Protein AF-A0A388TH47-F1 (afdb_monomer_lite)

Sequence (139 aa):
MSASLTEIQITWYNAVRKCIEQTHAASDVPTDVKSDMTANGYTASATEANCIAYQDTYAPGKRMVYRLLTEAEWIECYKTGKLNSHPQFEWVGDAYDFSRRVLRIYDNPTNRSNDSPGDDYFNYYSIYNSYGFRLARIV

Secondary structure (DSSP, 8-state):
---B----S--HHHHHHHHHHHHHH-TTS-HHHHHHHHHTT-STT--HHHHHHHHHHHTTS--S-EEEPPHHHHHHHHHTT---S--SEEEEEEEEETTEEEEEETTEEEEEEEE-TT-----TT-TT--EEEBEEE--

Structure (mmCIF, N/CA/C/O backbone):
data_AF-A0A388TH47-F1
#
_entry.id   AF-A0A388TH47-F1
#
loop_
_atom_site.group_PDB
_atom_site.id
_atom_site.type_symbol
_atom_site.label_atom_id
_atom_site.label_alt_id
_atom_site.label_comp_id
_atom_site.label_asym_id
_atom_site.label_entity_id
_atom_site.label_seq_id
_atom_site.pdbx_PDB_ins_code
_atom_site.Cartn_x
_atom_site.Cartn_y
_atom_site.Cartn_z
_atom_site.occupancy
_atom_site.B_iso_or_equiv
_atom_site.auth_seq_id
_atom_site.auth_comp_id
_atom_site.auth_asym_id
_atom_site.auth_atom_id
_atom_site.pdbx_PDB_model_num
ATOM 1 N N . MET A 1 1 ? -14.328 -8.161 -3.007 1.00 34.16 1 MET A N 1
ATOM 2 C CA . MET A 1 1 ? -14.056 -7.679 -4.379 1.00 34.16 1 MET A CA 1
ATOM 3 C C . MET A 1 1 ? -12.918 -6.673 -4.274 1.00 34.16 1 MET A C 1
ATOM 5 O O . MET A 1 1 ? -13.025 -5.785 -3.441 1.00 34.16 1 MET A O 1
ATOM 9 N N . SER A 1 2 ? -11.806 -6.863 -4.992 1.00 44.78 2 SER A N 1
ATOM 10 C CA . SER A 1 2 ? -10.685 -5.905 -4.990 1.00 44.78 2 SER A CA 1
ATOM 11 C C . SER A 1 2 ? -11.127 -4.655 -5.750 1.00 44.78 2 SER A C 1
ATOM 13 O O . SER A 1 2 ? -11.573 -4.770 -6.891 1.00 44.78 2 SER A O 1
ATOM 15 N N . ALA A 1 3 ? -11.070 -3.491 -5.101 1.00 45.78 3 ALA A N 1
ATOM 16 C CA . ALA A 1 3 ? -11.303 -2.219 -5.769 1.00 45.78 3 ALA A CA 1
ATOM 17 C C . ALA A 1 3 ? -10.201 -2.027 -6.822 1.00 45.78 3 ALA A C 1
ATOM 19 O O . ALA A 1 3 ? -9.034 -1.845 -6.479 1.00 45.78 3 ALA A O 1
ATOM 20 N N . SER A 1 4 ? -10.573 -2.125 -8.099 1.00 46.62 4 SER A N 1
ATOM 21 C CA . SER A 1 4 ? -9.745 -1.638 -9.199 1.00 46.62 4 SER A CA 1
ATOM 22 C C . SER A 1 4 ? -9.753 -0.118 -9.097 1.00 46.62 4 SER A C 1
ATOM 24 O O . SER A 1 4 ? -10.788 0.512 -9.312 1.00 46.62 4 SER A O 1
ATOM 26 N N . LEU A 1 5 ? -8.634 0.469 -8.674 1.00 52.00 5 LEU A N 1
ATOM 27 C CA . LEU A 1 5 ? -8.455 1.907 -8.803 1.00 52.00 5 LEU A CA 1
ATOM 28 C C . LEU A 1 5 ? -8.050 2.202 -10.245 1.00 52.00 5 LEU A C 1
ATOM 30 O O . LEU A 1 5 ? -7.110 1.620 -10.777 1.00 52.00 5 LEU A O 1
ATOM 34 N N . THR A 1 6 ? -8.807 3.099 -10.869 1.00 50.69 6 THR A N 1
ATOM 35 C CA . THR A 1 6 ? -8.647 3.574 -12.249 1.00 50.69 6 THR A CA 1
ATOM 36 C C . THR A 1 6 ? -7.531 4.612 -12.406 1.00 50.69 6 THR A C 1
ATOM 38 O O . THR A 1 6 ? -7.357 5.149 -13.497 1.00 50.69 6 THR A O 1
ATOM 41 N N . GLU A 1 7 ? -6.795 4.936 -11.335 1.00 57.12 7 GLU A N 1
ATOM 42 C CA . GLU A 1 7 ? -5.638 5.836 -11.393 1.00 57.12 7 GLU A CA 1
ATOM 43 C C . GLU A 1 7 ? -4.447 5.091 -12.008 1.00 57.12 7 GLU A C 1
ATOM 45 O O . GLU A 1 7 ? -3.708 4.364 -11.345 1.00 57.12 7 GLU A O 1
ATOM 50 N N . ILE A 1 8 ? -4.321 5.257 -13.321 1.00 59.06 8 ILE A N 1
ATOM 51 C CA . ILE A 1 8 ? -3.114 4.974 -14.089 1.00 59.06 8 ILE A CA 1
ATOM 52 C C . ILE A 1 8 ? -2.121 6.123 -13.876 1.00 59.06 8 ILE A C 1
ATOM 54 O O . ILE A 1 8 ? -2.558 7.268 -13.830 1.00 59.06 8 ILE A O 1
ATOM 58 N N . GLN A 1 9 ? -0.817 5.825 -13.799 1.00 69.12 9 GLN A N 1
ATOM 59 C CA . GLN A 1 9 ? 0.259 6.818 -13.574 1.00 69.12 9 GLN A CA 1
ATOM 60 C C . GLN A 1 9 ? 0.270 7.338 -12.132 1.00 69.12 9 GLN A C 1
ATOM 62 O O . GLN A 1 9 ? -0.235 8.410 -11.797 1.00 69.12 9 GLN A O 1
ATOM 67 N N . ILE A 1 10 ? 0.767 6.491 -11.231 1.00 78.31 10 ILE A N 1
ATOM 68 C CA . ILE A 1 10 ? 0.807 6.786 -9.805 1.00 78.31 10 ILE A CA 1
ATOM 69 C C . ILE A 1 10 ? 2.134 6.332 -9.208 1.00 78.31 10 ILE A C 1
ATOM 71 O O . ILE A 1 10 ? 2.583 5.201 -9.404 1.00 78.31 10 ILE A O 1
ATOM 75 N N . THR A 1 11 ? 2.744 7.222 -8.431 1.00 87.31 11 THR A N 1
ATOM 76 C CA . THR A 1 11 ? 3.933 6.913 -7.636 1.00 87.31 11 THR A CA 1
ATOM 77 C C . THR A 1 11 ? 3.585 5.935 -6.512 1.00 87.31 11 THR A C 1
ATOM 79 O O . THR A 1 11 ? 2.441 5.878 -6.044 1.00 87.31 11 THR A O 1
ATOM 82 N N . TRP A 1 12 ? 4.573 5.194 -6.010 1.00 89.88 12 TRP A N 1
ATOM 83 C CA . TRP A 1 12 ? 4.362 4.276 -4.887 1.00 89.88 12 TRP A CA 1
ATOM 84 C C . TRP A 1 12 ? 3.800 5.017 -3.664 1.00 89.88 12 TRP A C 1
ATOM 86 O O . TRP A 1 12 ? 2.852 4.556 -3.029 1.00 89.88 12 TRP A O 1
ATOM 96 N N . TYR A 1 13 ? 4.315 6.215 -3.370 1.00 91.25 13 TYR A N 1
ATOM 97 C CA . TYR A 1 13 ? 3.833 7.026 -2.248 1.00 91.25 13 TYR A CA 1
ATOM 98 C C . TYR A 1 13 ? 2.373 7.453 -2.404 1.00 91.25 13 TYR A C 1
ATOM 100 O O . TYR A 1 13 ? 1.612 7.409 -1.437 1.00 91.25 13 TYR A O 1
ATOM 108 N N . ASN A 1 14 ? 1.952 7.835 -3.610 1.00 89.88 14 ASN A N 1
ATOM 109 C CA . ASN A 1 14 ? 0.556 8.183 -3.862 1.00 89.88 14 ASN A CA 1
ATOM 110 C C . ASN A 1 14 ? -0.357 6.959 -3.711 1.00 89.88 14 ASN A C 1
ATOM 112 O O . ASN A 1 14 ? -1.417 7.071 -3.094 1.00 89.88 14 ASN A O 1
ATOM 116 N N . ALA A 1 15 ? 0.080 5.779 -4.159 1.00 89.69 15 ALA A N 1
ATOM 117 C CA . ALA A 1 15 ? -0.658 4.536 -3.951 1.00 89.69 15 ALA A CA 1
ATOM 118 C C . ALA A 1 15 ? -0.840 4.216 -2.454 1.00 89.69 15 ALA A C 1
ATOM 120 O O . ALA A 1 15 ? -1.934 3.846 -2.019 1.00 89.69 15 ALA A O 1
ATOM 121 N N . VAL A 1 16 ? 0.190 4.435 -1.627 1.00 92.31 16 VAL A N 1
ATOM 122 C CA . VAL A 1 16 ? 0.080 4.288 -0.164 1.00 92.31 16 VAL A CA 1
ATOM 123 C C . VAL A 1 16 ? -0.861 5.327 0.451 1.00 92.31 16 VAL A C 1
ATOM 125 O O . VAL A 1 16 ? -1.701 4.969 1.277 1.00 92.31 16 VAL A O 1
ATOM 128 N N . ARG A 1 17 ? -0.802 6.595 0.032 1.00 93.06 17 ARG A N 1
ATOM 129 C CA . ARG A 1 17 ? -1.741 7.632 0.504 1.00 93.06 17 ARG A CA 1
ATOM 130 C C . ARG A 1 17 ? -3.192 7.276 0.192 1.00 93.06 17 ARG A C 1
ATOM 132 O O . ARG A 1 17 ? -4.051 7.463 1.051 1.00 93.06 17 ARG A O 1
ATOM 139 N N . LYS A 1 18 ? -3.465 6.682 -0.975 1.00 90.88 18 LYS A N 1
ATOM 140 C CA . LYS A 1 18 ? -4.794 6.146 -1.311 1.00 90.88 18 LYS A CA 1
ATOM 141 C C . LYS A 1 18 ? -5.210 4.997 -0.395 1.00 90.88 18 LYS A C 1
ATOM 143 O O . LYS A 1 18 ? -6.364 4.945 0.021 1.00 90.88 18 LYS A O 1
ATOM 148 N N . CYS A 1 19 ? -4.289 4.106 -0.021 1.00 91.19 19 CYS A N 1
ATOM 149 C CA . CYS A 1 19 ? -4.566 3.068 0.979 1.00 91.19 19 CYS A CA 1
ATOM 150 C C . CYS A 1 19 ? -4.985 3.681 2.327 1.00 91.19 19 CYS A C 1
ATOM 152 O O . CYS A 1 19 ? -5.970 3.264 2.939 1.00 91.19 19 CYS A O 1
ATOM 154 N N . ILE A 1 20 ? -4.258 4.703 2.777 1.00 93.25 20 ILE A N 1
ATOM 155 C CA . ILE A 1 20 ? -4.551 5.425 4.017 1.00 93.25 20 ILE A CA 1
ATOM 156 C C . ILE A 1 20 ? -5.926 6.106 3.937 1.00 93.25 20 ILE A C 1
ATOM 158 O O . ILE A 1 20 ? -6.746 5.937 4.838 1.00 93.25 20 ILE A O 1
ATOM 162 N N . GLU A 1 21 ? -6.207 6.826 2.848 1.00 93.38 21 GLU A N 1
ATOM 163 C CA . GLU A 1 21 ? -7.493 7.491 2.596 1.00 93.38 21 GLU A CA 1
ATOM 164 C C . GLU A 1 21 ? -8.667 6.502 2.677 1.00 93.38 21 GLU A C 1
ATOM 166 O O . GLU A 1 21 ? -9.628 6.726 3.414 1.00 93.38 21 GLU A O 1
ATOM 171 N N . GLN A 1 22 ? -8.559 5.361 1.991 1.00 91.50 22 GLN A N 1
ATOM 172 C CA . GLN A 1 22 ? -9.593 4.321 1.992 1.00 91.50 22 GLN A CA 1
ATOM 173 C C . GLN A 1 22 ? -9.781 3.678 3.371 1.00 91.50 22 GLN A C 1
ATOM 175 O O . GLN A 1 22 ? -10.896 3.314 3.741 1.00 91.50 22 GLN A O 1
ATOM 180 N N . THR A 1 23 ? -8.712 3.563 4.162 1.00 91.94 23 THR A N 1
ATOM 181 C CA . THR A 1 23 ? -8.788 3.042 5.537 1.00 91.94 23 THR A CA 1
ATOM 182 C C . THR A 1 23 ? -9.552 3.994 6.449 1.00 91.94 23 THR A C 1
ATOM 184 O O . THR A 1 23 ? -10.417 3.561 7.210 1.00 91.94 23 THR A O 1
ATOM 187 N N . HIS A 1 24 ? -9.304 5.300 6.333 1.00 92.50 24 HIS A N 1
ATOM 188 C CA . HIS A 1 24 ? -10.071 6.314 7.062 1.00 92.50 24 HIS A CA 1
ATOM 189 C C . HIS A 1 24 ? -11.546 6.339 6.641 1.00 92.50 24 HIS A C 1
ATOM 191 O O . HIS A 1 24 ? -12.423 6.478 7.499 1.00 92.50 24 HIS A O 1
ATOM 197 N N . ALA A 1 25 ? -11.837 6.139 5.353 1.00 91.88 25 ALA A N 1
ATOM 198 C CA . ALA A 1 25 ? -13.198 6.136 4.812 1.00 91.88 25 ALA A CA 1
ATOM 199 C C . ALA A 1 25 ? -14.015 4.870 5.150 1.00 91.88 25 ALA A C 1
ATOM 201 O O . ALA A 1 25 ? -15.243 4.919 5.174 1.00 91.88 25 ALA A O 1
ATOM 202 N N . ALA A 1 26 ? -13.365 3.738 5.427 1.00 90.44 26 ALA A N 1
ATOM 203 C CA . ALA A 1 26 ? -14.037 2.465 5.682 1.00 90.44 26 ALA A CA 1
ATOM 204 C C . ALA A 1 26 ? -14.868 2.476 6.977 1.00 90.44 26 ALA A C 1
ATOM 206 O O . ALA A 1 26 ? -14.357 2.784 8.055 1.00 90.44 26 ALA A O 1
ATOM 207 N N . SER A 1 27 ? -16.150 2.114 6.896 1.00 90.50 27 SER A N 1
ATOM 208 C CA . SER A 1 27 ? -17.086 2.151 8.035 1.00 90.50 27 SER A CA 1
ATOM 209 C C . SER A 1 27 ? -16.820 1.085 9.100 1.00 90.50 27 SER A C 1
ATOM 211 O O . SER A 1 27 ? -17.259 1.220 10.234 1.00 90.50 27 SER A O 1
ATOM 213 N N . ASP A 1 28 ? -16.129 0.017 8.724 1.00 88.19 28 ASP A N 1
ATOM 214 C CA . ASP A 1 28 ? -15.844 -1.166 9.533 1.00 88.19 28 ASP A CA 1
ATOM 215 C C . ASP A 1 28 ? -14.411 -1.180 10.097 1.00 88.19 28 ASP A C 1
ATOM 217 O O . ASP A 1 28 ? -14.006 -2.156 10.722 1.00 88.19 28 ASP A O 1
ATOM 221 N N . VAL A 1 29 ? -13.634 -0.108 9.894 1.00 88.75 29 VAL A N 1
ATOM 222 C CA . VAL A 1 29 ? -12.358 0.103 10.599 1.00 88.75 29 VAL A CA 1
ATOM 223 C C . VAL A 1 29 ? -12.648 0.748 11.961 1.00 88.75 29 VAL A C 1
ATOM 225 O O . VAL A 1 29 ? -13.260 1.823 11.981 1.00 88.75 29 VAL A O 1
ATOM 228 N N . PRO A 1 30 ? -12.202 0.145 13.082 1.00 89.69 30 PRO A N 1
ATOM 229 C CA . PRO A 1 30 ? -12.400 0.698 14.419 1.00 89.69 30 PRO A CA 1
ATOM 230 C C . PRO A 1 30 ? -11.876 2.134 14.575 1.00 89.69 30 PRO A C 1
ATOM 232 O O . PRO A 1 30 ? -10.842 2.509 14.016 1.00 89.69 30 PRO A O 1
ATOM 235 N N . THR A 1 31 ? -12.596 2.957 15.340 1.00 91.25 31 THR A N 1
ATOM 236 C CA . THR A 1 31 ? -12.264 4.381 15.522 1.00 91.25 31 THR A CA 1
ATOM 237 C C . THR A 1 31 ? -10.900 4.585 16.180 1.00 91.25 31 THR A C 1
ATOM 239 O O . THR A 1 31 ? -10.172 5.491 15.792 1.00 91.25 31 THR A O 1
ATOM 242 N N . ASP A 1 32 ? -10.526 3.729 17.129 1.00 90.38 32 ASP A N 1
ATOM 243 C CA . ASP A 1 32 ? -9.219 3.738 17.793 1.00 90.38 32 ASP A CA 1
ATOM 244 C C . ASP A 1 32 ? -8.067 3.481 16.813 1.00 90.38 32 ASP A C 1
ATOM 246 O O . ASP A 1 32 ? -7.060 4.184 16.869 1.00 90.38 32 ASP A O 1
ATOM 250 N N . VAL A 1 33 ? -8.244 2.571 15.847 1.00 89.25 33 VAL A N 1
ATOM 251 C CA . VAL A 1 33 ? -7.270 2.350 14.762 1.00 89.25 33 VAL A CA 1
ATOM 252 C C . VAL A 1 33 ? -7.112 3.609 13.909 1.00 89.25 33 VAL A C 1
ATOM 254 O O . VAL A 1 33 ? -5.991 4.021 13.617 1.00 89.25 33 VAL A O 1
ATOM 257 N N . LYS A 1 34 ? -8.214 4.274 13.540 1.00 91.25 34 LYS A N 1
ATOM 258 C CA . LYS A 1 34 ? -8.145 5.531 12.770 1.00 91.25 34 LYS A CA 1
ATOM 259 C C . LYS A 1 34 ? -7.469 6.647 13.564 1.00 91.25 34 LYS A C 1
ATOM 261 O O . LYS A 1 34 ? -6.664 7.388 13.005 1.00 91.25 34 LYS A O 1
ATOM 266 N N . SER A 1 35 ? -7.767 6.759 14.858 1.00 92.12 35 SER A N 1
ATOM 267 C CA . SER A 1 35 ? -7.129 7.733 15.744 1.00 92.12 35 SER A CA 1
ATOM 268 C C . SER A 1 35 ? -5.626 7.490 15.878 1.00 92.12 35 SER A C 1
ATOM 270 O O . SER A 1 35 ? -4.862 8.448 15.766 1.00 92.12 35 SER A O 1
ATOM 272 N N . ASP A 1 36 ? -5.191 6.237 16.040 1.00 90.50 36 ASP A N 1
ATOM 273 C CA . ASP A 1 36 ? -3.770 5.865 16.036 1.00 90.50 36 ASP A CA 1
ATOM 274 C C . ASP A 1 36 ? -3.101 6.227 14.703 1.00 90.50 36 ASP A C 1
ATOM 276 O O . ASP A 1 36 ? -2.051 6.871 14.680 1.00 90.50 36 ASP A O 1
ATOM 280 N N . MET A 1 37 ? -3.747 5.915 13.576 1.00 92.62 37 MET A N 1
ATOM 281 C CA . MET A 1 37 ? -3.242 6.288 12.254 1.00 92.62 37 MET A CA 1
ATOM 282 C C . MET A 1 37 ? -3.047 7.801 12.117 1.00 92.62 37 MET A C 1
ATOM 284 O O . MET A 1 37 ? -1.993 8.247 11.663 1.00 92.62 37 MET A O 1
ATOM 288 N N . THR A 1 38 ? -4.026 8.607 12.535 1.00 94.00 38 THR A N 1
ATOM 289 C CA . THR A 1 38 ? -3.901 10.070 12.513 1.00 94.00 38 THR A CA 1
ATOM 290 C C . THR A 1 38 ? -2.785 10.561 13.435 1.00 94.00 38 THR A C 1
ATOM 292 O O . THR A 1 38 ? -2.017 11.430 13.025 1.00 94.00 38 THR A O 1
ATOM 295 N N . ALA A 1 39 ? -2.650 9.996 14.639 1.00 93.69 39 ALA A N 1
ATOM 296 C CA . ALA A 1 39 ? -1.602 10.367 15.593 1.00 93.69 39 ALA A CA 1
ATOM 297 C C . ALA A 1 39 ? -0.186 10.094 15.056 1.00 93.69 39 ALA A C 1
ATOM 299 O O . ALA A 1 39 ? 0.730 10.872 15.314 1.00 93.69 39 ALA A O 1
ATOM 300 N N . ASN A 1 40 ? -0.023 9.046 14.245 1.00 93.31 40 ASN A N 1
ATOM 301 C CA . ASN A 1 40 ? 1.234 8.708 13.571 1.00 93.31 40 ASN A CA 1
ATOM 302 C C . ASN A 1 40 ? 1.429 9.437 12.223 1.00 93.31 40 ASN A C 1
ATOM 304 O O . ASN A 1 40 ? 2.394 9.184 11.502 1.00 93.31 40 ASN A O 1
ATOM 308 N N . GLY A 1 41 ? 0.525 10.350 11.850 1.00 95.12 41 GLY A N 1
ATOM 309 C CA . GLY A 1 41 ? 0.612 11.106 10.599 1.00 95.12 41 GLY A CA 1
ATOM 310 C C . GLY A 1 41 ? 0.318 10.277 9.344 1.00 95.12 41 GLY A C 1
ATOM 311 O O . GLY A 1 41 ? 0.734 10.659 8.245 1.00 95.12 41 GLY A O 1
ATOM 312 N N . TYR A 1 42 ? -0.391 9.154 9.484 1.00 95.00 42 TYR A N 1
ATOM 313 C CA . TYR A 1 42 ? -0.918 8.358 8.378 1.00 95.00 42 TYR A CA 1
ATOM 314 C C . TYR A 1 42 ? -2.246 8.968 7.917 1.00 95.00 42 TYR A C 1
ATOM 316 O O . TYR A 1 42 ? -3.338 8.525 8.281 1.00 95.00 42 TYR A O 1
ATOM 324 N N . THR A 1 43 ? -2.136 10.026 7.111 1.00 93.88 43 THR A N 1
ATOM 325 C CA . THR A 1 43 ? -3.257 10.729 6.466 1.00 93.88 43 THR A CA 1
ATOM 326 C C . THR A 1 43 ? -3.096 10.747 4.939 1.00 93.88 43 THR A C 1
ATOM 328 O O . THR A 1 43 ? -2.069 10.324 4.407 1.00 93.88 43 THR A O 1
ATOM 331 N N . ALA A 1 44 ? -4.088 11.270 4.209 1.00 89.75 44 ALA A N 1
ATOM 332 C CA . ALA A 1 44 ? -4.010 11.427 2.750 1.00 89.75 44 ALA A CA 1
ATOM 333 C C . ALA A 1 44 ? -2.827 12.309 2.283 1.00 89.75 44 ALA A C 1
ATOM 335 O O . ALA A 1 44 ? -2.421 12.237 1.128 1.00 89.75 44 ALA A O 1
ATOM 336 N N . SER A 1 45 ? -2.242 13.108 3.182 1.00 92.69 45 SER A N 1
ATOM 337 C CA . SER A 1 45 ? -1.065 13.948 2.939 1.00 92.69 45 SER A CA 1
ATOM 338 C C . SER A 1 45 ? 0.201 13.417 3.627 1.00 92.69 45 SER A C 1
ATOM 340 O O . SER A 1 45 ? 1.107 14.196 3.921 1.00 92.69 45 SER A O 1
ATOM 342 N N . ALA A 1 46 ? 0.261 12.117 3.938 1.00 95.75 46 ALA A N 1
ATOM 343 C CA . ALA A 1 46 ? 1.410 11.504 4.600 1.00 95.75 46 ALA A CA 1
ATOM 344 C C . ALA A 1 46 ? 2.726 11.812 3.861 1.00 95.75 46 ALA A C 1
ATOM 346 O O . ALA A 1 46 ? 2.800 11.769 2.627 1.00 95.75 46 ALA A O 1
ATOM 347 N N . THR A 1 47 ? 3.785 12.098 4.619 1.00 95.62 47 THR A N 1
ATOM 348 C CA . THR A 1 47 ? 5.142 12.247 4.074 1.00 95.62 47 THR A CA 1
ATOM 349 C C . THR A 1 47 ? 5.624 10.928 3.465 1.00 95.62 47 THR A C 1
ATOM 351 O O . THR A 1 47 ? 5.059 9.866 3.730 1.00 95.62 47 THR A O 1
ATOM 354 N N . GLU A 1 48 ? 6.680 10.967 2.654 1.00 93.06 48 GLU A N 1
ATOM 355 C CA . GLU A 1 48 ? 7.290 9.746 2.108 1.00 93.06 48 GLU A CA 1
ATOM 356 C C . GLU A 1 48 ? 7.721 8.783 3.220 1.00 93.06 48 GLU A C 1
ATOM 358 O O . GLU A 1 48 ? 7.357 7.609 3.193 1.00 93.06 48 GLU A O 1
ATOM 363 N N . ALA A 1 49 ? 8.390 9.300 4.257 1.00 93.19 49 ALA A N 1
ATOM 364 C CA . ALA A 1 49 ? 8.778 8.521 5.431 1.00 93.19 49 ALA A CA 1
ATOM 365 C C . ALA A 1 49 ? 7.567 7.872 6.128 1.00 93.19 49 ALA A C 1
ATOM 367 O O . ALA A 1 49 ? 7.618 6.695 6.481 1.00 93.19 49 ALA A O 1
ATOM 368 N N . ASN A 1 50 ? 6.450 8.595 6.257 1.00 95.62 50 ASN A N 1
ATOM 369 C CA . ASN A 1 50 ? 5.227 8.046 6.841 1.00 95.62 50 ASN A CA 1
ATOM 370 C C . ASN A 1 50 ? 4.580 6.983 5.945 1.00 95.62 50 ASN A C 1
ATOM 372 O O . ASN A 1 50 ? 4.025 6.022 6.465 1.00 95.62 50 ASN A O 1
ATOM 376 N N . CYS A 1 51 ? 4.659 7.113 4.618 1.00 93.25 51 CYS A N 1
ATOM 377 C CA . CYS A 1 51 ? 4.171 6.083 3.696 1.00 93.25 51 CYS A CA 1
ATOM 378 C C . CYS A 1 51 ? 4.968 4.778 3.841 1.00 93.25 51 CYS A C 1
ATOM 380 O O . CYS A 1 51 ? 4.384 3.695 3.835 1.00 93.25 51 CYS A O 1
ATOM 382 N N . ILE A 1 52 ? 6.291 4.880 4.008 1.00 91.31 52 ILE A N 1
ATOM 383 C CA . ILE A 1 52 ? 7.164 3.730 4.280 1.00 91.31 52 ILE A CA 1
ATOM 384 C C . ILE A 1 52 ? 6.772 3.087 5.613 1.00 91.31 52 ILE A C 1
ATOM 386 O O . ILE A 1 52 ? 6.407 1.915 5.639 1.00 91.31 52 ILE A O 1
ATOM 390 N N . ALA A 1 53 ? 6.742 3.875 6.690 1.00 91.62 53 ALA A N 1
ATOM 391 C CA . ALA A 1 53 ? 6.409 3.384 8.025 1.00 91.62 53 ALA A CA 1
ATOM 392 C C . ALA A 1 53 ? 5.005 2.758 8.097 1.00 91.62 53 ALA A C 1
ATOM 394 O O . ALA A 1 53 ? 4.8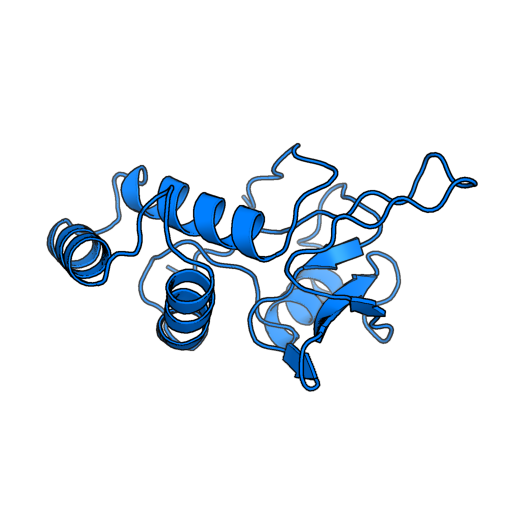19 1.742 8.765 1.00 91.62 53 ALA A O 1
ATOM 395 N N . TYR A 1 54 ? 4.025 3.327 7.385 1.00 91.69 54 TYR A N 1
ATOM 396 C CA . TYR A 1 54 ? 2.685 2.757 7.262 1.00 91.69 54 TYR A CA 1
ATOM 397 C C . TYR A 1 54 ? 2.737 1.352 6.658 1.00 91.69 54 TYR A C 1
ATOM 399 O O . TYR A 1 54 ? 2.192 0.410 7.229 1.00 91.69 54 TYR A O 1
ATOM 407 N N . GLN A 1 55 ? 3.424 1.184 5.527 1.00 88.88 55 GLN A N 1
ATOM 408 C CA . GLN A 1 55 ? 3.525 -0.128 4.897 1.00 88.88 55 GLN A CA 1
ATOM 409 C C . GLN A 1 55 ? 4.277 -1.127 5.766 1.00 88.88 55 GLN A C 1
ATOM 411 O O . GLN A 1 55 ? 3.775 -2.223 5.969 1.00 88.88 55 GLN A O 1
ATOM 416 N N . ASP A 1 56 ? 5.398 -0.748 6.367 1.00 86.12 56 ASP A N 1
ATOM 417 C CA . ASP A 1 56 ? 6.171 -1.666 7.209 1.00 86.12 56 ASP A CA 1
ATOM 418 C C . ASP A 1 56 ? 5.392 -2.089 8.469 1.00 86.12 56 ASP A C 1
ATOM 420 O O . ASP A 1 56 ? 5.497 -3.227 8.926 1.00 86.12 56 ASP A O 1
ATOM 424 N N . THR A 1 57 ? 4.550 -1.200 9.006 1.00 84.44 57 THR A N 1
ATOM 425 C CA . THR A 1 57 ? 3.712 -1.481 10.184 1.00 84.44 57 THR A CA 1
ATOM 426 C C . THR A 1 57 ? 2.519 -2.374 9.846 1.00 84.44 57 THR A C 1
ATOM 428 O O . THR A 1 57 ? 2.155 -3.259 10.627 1.00 84.44 57 THR A O 1
ATOM 431 N N . TYR A 1 58 ? 1.872 -2.129 8.704 1.00 78.88 58 TYR A N 1
ATOM 432 C CA . TYR A 1 58 ? 0.567 -2.705 8.380 1.00 78.88 58 TYR A CA 1
ATOM 433 C C . TYR A 1 58 ? 0.614 -3.808 7.307 1.00 78.88 58 TYR A C 1
ATOM 435 O O . TYR A 1 58 ? -0.320 -4.608 7.229 1.00 78.88 58 TYR A O 1
ATOM 443 N N . ALA A 1 59 ? 1.692 -3.927 6.524 1.00 70.12 59 ALA A N 1
ATOM 444 C CA . ALA A 1 59 ? 1.931 -5.055 5.615 1.00 70.12 59 ALA A CA 1
ATOM 445 C C . ALA A 1 59 ? 1.954 -6.411 6.336 1.00 70.12 59 ALA A C 1
ATOM 447 O O . ALA A 1 59 ? 1.221 -7.309 5.906 1.00 70.12 59 ALA A O 1
ATOM 448 N N . PRO A 1 60 ? 2.671 -6.565 7.468 1.00 65.62 60 PRO A N 1
ATOM 449 C CA . PRO A 1 60 ? 2.793 -7.853 8.150 1.00 65.62 60 PRO A CA 1
ATOM 450 C C . PRO A 1 60 ? 1.587 -8.218 9.038 1.00 65.62 60 PRO A C 1
ATOM 452 O O . PRO A 1 60 ? 1.596 -9.269 9.676 1.00 65.62 60 PRO A O 1
ATOM 455 N N . GLY A 1 61 ? 0.556 -7.367 9.134 1.00 59.72 61 GLY A N 1
ATOM 456 C CA . GLY A 1 61 ? -0.511 -7.503 10.129 1.00 59.72 61 GLY A CA 1
ATOM 457 C C . GLY A 1 61 ? -1.918 -7.584 9.538 1.00 59.72 61 GLY A C 1
ATOM 458 O O . GLY A 1 61 ? -2.301 -6.785 8.688 1.00 59.72 61 GLY A O 1
ATOM 459 N N . LYS A 1 62 ? -2.748 -8.492 10.066 1.00 61.31 62 LYS A N 1
ATOM 460 C CA . LYS A 1 62 ? -4.205 -8.520 9.829 1.00 61.31 62 LYS A CA 1
ATOM 461 C C . LYS A 1 62 ? -4.910 -7.413 10.623 1.00 61.31 62 LYS A C 1
ATOM 463 O O . LYS A 1 62 ? -5.693 -7.683 11.525 1.00 61.31 62 LYS A O 1
ATOM 468 N N . ARG A 1 63 ? -4.569 -6.151 10.357 1.00 67.38 63 ARG A N 1
ATOM 469 C CA . ARG A 1 63 ? -5.081 -4.991 11.112 1.00 67.38 63 ARG A CA 1
ATOM 470 C C . ARG A 1 63 ? -6.351 -4.376 10.511 1.00 67.38 63 ARG A C 1
ATOM 472 O O . ARG A 1 63 ? -6.684 -3.246 10.838 1.00 67.38 63 ARG A O 1
ATOM 479 N N . MET A 1 64 ? -7.060 -5.093 9.633 1.00 79.56 64 MET A N 1
ATOM 480 C CA . MET A 1 64 ? -8.249 -4.593 8.928 1.00 79.56 64 MET A CA 1
ATOM 481 C C . MET A 1 64 ? -8.035 -3.232 8.238 1.00 79.56 64 MET A C 1
ATOM 483 O O . MET A 1 64 ? -8.983 -2.463 8.114 1.00 79.56 64 MET A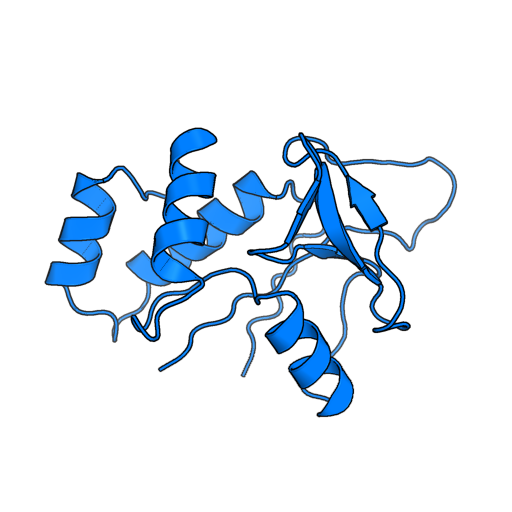 O 1
ATOM 487 N N . VAL A 1 65 ? -6.829 -2.919 7.755 1.00 87.56 65 VAL A N 1
ATOM 488 C CA . VAL A 1 65 ? -6.533 -1.673 7.021 1.00 87.56 65 VAL A CA 1
ATOM 489 C C . VAL A 1 65 ? -6.303 -1.945 5.537 1.00 87.56 65 VAL A C 1
ATOM 491 O O . VAL A 1 65 ? -5.923 -3.056 5.161 1.00 87.56 65 VAL A O 1
ATOM 494 N N . TYR A 1 66 ? -6.518 -0.939 4.690 1.00 90.19 66 TYR A N 1
ATOM 495 C CA . TYR A 1 66 ? -6.094 -1.006 3.295 1.00 90.19 66 TYR A CA 1
ATOM 496 C C . TYR A 1 66 ? -4.596 -0.755 3.179 1.00 90.19 66 TYR A C 1
ATOM 498 O O . TYR A 1 66 ? -4.051 0.152 3.801 1.00 90.19 66 TYR A O 1
ATOM 506 N N . ARG A 1 67 ? -3.933 -1.524 2.329 1.00 90.62 67 ARG A N 1
ATOM 507 C CA . ARG A 1 67 ? -2.511 -1.399 2.014 1.00 90.62 67 ARG A CA 1
ATOM 508 C C . ARG A 1 67 ? -2.218 -1.975 0.636 1.00 90.62 67 ARG A C 1
ATOM 510 O O . ARG A 1 67 ? -3.087 -2.587 0.020 1.00 90.62 67 ARG A O 1
ATOM 517 N N . LEU A 1 68 ? -0.981 -1.833 0.181 1.00 89.44 68 LEU A N 1
ATOM 518 C CA . LEU A 1 68 ? -0.518 -2.595 -0.982 1.00 89.44 68 LEU A CA 1
ATOM 519 C C . LEU A 1 68 ? -0.353 -4.070 -0.607 1.00 89.44 68 LEU A C 1
ATOM 521 O O . LEU A 1 68 ? -0.030 -4.392 0.539 1.00 89.44 68 LEU A O 1
ATOM 525 N N . LEU A 1 69 ? -0.584 -4.963 -1.570 1.00 88.00 69 LEU A N 1
ATOM 526 C CA . LEU A 1 69 ? -0.287 -6.390 -1.420 1.00 88.00 69 LEU A CA 1
ATOM 527 C C . LEU A 1 69 ? 1.205 -6.586 -1.145 1.00 88.00 69 LEU A C 1
ATOM 529 O O . LEU A 1 69 ? 2.035 -5.897 -1.743 1.00 88.00 69 LEU A O 1
ATOM 533 N N . THR A 1 70 ? 1.545 -7.550 -0.294 1.00 87.44 70 THR A N 1
ATOM 534 C CA . THR A 1 70 ? 2.918 -8.058 -0.264 1.00 87.44 70 THR A CA 1
ATOM 535 C C . THR A 1 70 ? 3.245 -8.745 -1.588 1.00 87.44 70 THR A C 1
ATOM 537 O O . THR A 1 70 ? 2.353 -9.151 -2.339 1.00 87.44 70 THR A O 1
ATOM 540 N N . GLU A 1 71 ? 4.526 -8.910 -1.892 1.00 87.19 71 GLU A N 1
ATOM 541 C CA . GLU A 1 71 ? 4.984 -9.617 -3.081 1.00 87.19 71 GLU A CA 1
ATOM 542 C C . GLU A 1 71 ? 4.401 -11.041 -3.128 1.00 87.19 71 GLU A C 1
ATOM 544 O O . GLU A 1 71 ? 3.932 -11.493 -4.177 1.00 87.19 71 GLU A O 1
ATOM 549 N N . ALA A 1 72 ? 4.372 -11.724 -1.982 1.00 87.06 72 ALA A N 1
ATOM 550 C CA . ALA A 1 72 ? 3.810 -13.063 -1.846 1.00 87.06 72 ALA A CA 1
ATOM 551 C C . ALA A 1 72 ? 2.290 -13.089 -2.076 1.00 87.06 72 ALA A C 1
ATOM 553 O O . ALA A 1 72 ? 1.794 -13.938 -2.819 1.00 87.06 72 ALA A O 1
ATOM 554 N N . GLU A 1 73 ? 1.550 -12.144 -1.493 1.00 87.00 73 GLU A N 1
ATOM 555 C CA . GLU A 1 73 ? 0.095 -12.051 -1.664 1.00 87.00 73 GLU A CA 1
ATOM 556 C C . GLU A 1 73 ? -0.295 -11.690 -3.091 1.00 87.00 73 GLU A C 1
ATOM 558 O O . GLU A 1 73 ? -1.292 -12.195 -3.608 1.00 87.00 73 GLU A O 1
ATOM 563 N N . TRP A 1 74 ? 0.494 -10.841 -3.750 1.00 88.44 74 TRP A N 1
ATOM 564 C CA . TRP A 1 74 ? 0.300 -10.530 -5.158 1.00 88.44 74 TRP A CA 1
ATOM 565 C C . TRP A 1 74 ? 0.430 -11.792 -6.014 1.00 88.44 74 TRP A C 1
ATOM 567 O O . TRP A 1 74 ? -0.458 -12.088 -6.816 1.00 88.44 74 TRP A O 1
ATOM 577 N N . ILE A 1 75 ? 1.483 -12.590 -5.790 1.00 87.94 75 ILE A N 1
ATOM 578 C CA . ILE A 1 75 ? 1.688 -13.871 -6.485 1.00 87.94 75 ILE A CA 1
ATOM 579 C C . ILE A 1 75 ? 0.532 -14.840 -6.213 1.00 87.94 75 ILE A C 1
ATOM 581 O O . ILE A 1 75 ? 0.072 -15.523 -7.130 1.00 87.94 75 ILE A O 1
ATOM 585 N N . GLU A 1 76 ? 0.057 -14.930 -4.972 1.00 87.94 76 GLU A N 1
ATOM 586 C CA . GLU A 1 76 ? -1.090 -15.772 -4.630 1.00 87.94 76 GLU A CA 1
ATOM 587 C C . GLU A 1 76 ? -2.356 -15.314 -5.365 1.00 87.94 76 GLU A C 1
ATOM 589 O O . GLU A 1 76 ? -3.057 -16.130 -5.972 1.00 87.94 76 GLU A O 1
ATOM 594 N N . CYS A 1 77 ? -2.638 -14.010 -5.371 1.00 85.38 77 CYS A N 1
ATOM 595 C CA . CYS A 1 77 ? -3.786 -13.446 -6.075 1.00 85.38 77 CYS A CA 1
ATOM 596 C C . CYS A 1 77 ? -3.701 -13.693 -7.587 1.00 85.38 77 CYS A C 1
ATOM 598 O O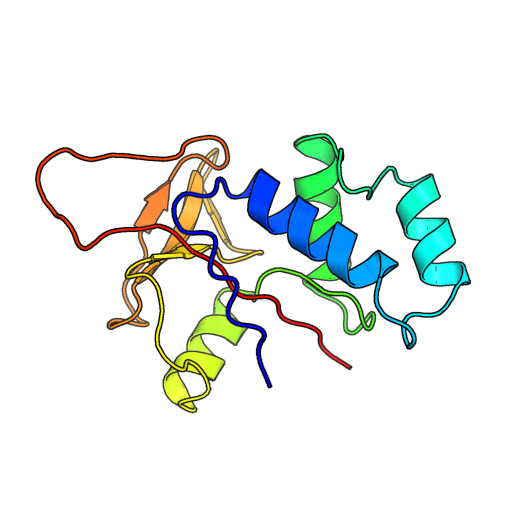 . CYS A 1 77 ? -4.721 -14.030 -8.191 1.00 85.38 77 CYS A O 1
ATOM 600 N N . TYR A 1 78 ? -2.504 -13.599 -8.181 1.00 85.31 78 TYR A N 1
ATOM 601 C CA . TYR A 1 78 ? -2.261 -13.982 -9.576 1.00 85.31 78 TYR A CA 1
ATOM 602 C C . TYR A 1 78 ? -2.621 -15.451 -9.810 1.00 85.31 78 TYR A C 1
ATOM 604 O O . TYR A 1 78 ? -3.486 -15.762 -10.628 1.00 85.31 78 TYR A O 1
ATOM 612 N N . LYS A 1 79 ? -2.012 -16.364 -9.043 1.00 86.88 79 LYS A N 1
ATOM 613 C CA . LYS A 1 79 ? -2.190 -17.818 -9.205 1.00 86.88 79 LYS A CA 1
ATOM 614 C C . LYS A 1 79 ? -3.631 -18.274 -8.988 1.00 86.88 79 LYS A C 1
ATOM 616 O O . LYS A 1 79 ? -4.050 -19.266 -9.571 1.00 86.88 79 LYS A O 1
ATOM 621 N N . THR A 1 80 ? -4.379 -17.563 -8.149 1.00 87.88 80 THR A N 1
ATOM 622 C CA . THR A 1 80 ? -5.781 -17.872 -7.833 1.00 87.88 80 THR A CA 1
ATOM 623 C C . THR A 1 80 ? -6.786 -17.126 -8.713 1.00 87.88 80 THR A C 1
ATOM 625 O O . THR A 1 80 ? -7.986 -17.227 -8.472 1.00 87.88 80 THR A O 1
ATOM 628 N N . GLY A 1 81 ? -6.329 -16.376 -9.726 1.00 82.06 81 GLY A N 1
ATOM 629 C CA . GLY A 1 81 ? -7.205 -15.665 -10.662 1.00 82.06 81 GLY A CA 1
ATOM 630 C C . GLY A 1 81 ? -7.992 -14.512 -10.030 1.00 82.06 81 GLY A C 1
ATOM 631 O O . GLY A 1 81 ? -9.021 -14.107 -10.558 1.00 82.06 81 GLY A O 1
ATOM 632 N N . LYS A 1 82 ? -7.535 -13.973 -8.893 1.00 81.56 82 LYS A N 1
ATOM 633 C CA . LYS A 1 82 ? -8.193 -12.854 -8.189 1.00 81.56 82 LYS A CA 1
ATOM 634 C C . LYS A 1 82 ? -7.821 -11.483 -8.763 1.00 81.56 82 LYS A C 1
ATOM 636 O O . LYS A 1 82 ? -8.353 -10.461 -8.327 1.00 81.56 82 LYS A O 1
ATOM 641 N N . LEU A 1 83 ? -6.917 -11.456 -9.739 1.00 74.69 83 LEU A N 1
ATOM 642 C CA . LEU A 1 83 ? -6.558 -10.273 -10.503 1.00 74.69 83 LEU A CA 1
ATOM 643 C C . LEU A 1 83 ? -7.529 -10.135 -11.717 1.00 74.69 83 LEU A C 1
ATOM 645 O O . LEU A 1 83 ? -7.304 -10.766 -12.742 1.00 74.69 83 LEU A O 1
ATOM 649 N N . ASN A 1 84 ? -8.562 -9.264 -11.662 1.00 66.81 84 ASN A N 1
ATOM 650 C CA . ASN A 1 84 ? -9.442 -8.858 -12.813 1.00 66.81 84 ASN A CA 1
ATOM 651 C C . ASN A 1 84 ? -9.018 -7.560 -13.569 1.00 66.81 84 ASN A C 1
ATOM 653 O O . ASN A 1 84 ? -8.970 -6.560 -12.872 1.00 66.81 84 ASN A O 1
ATOM 657 N N . SER A 1 85 ? -8.727 -7.524 -14.883 1.00 63.84 85 SER A N 1
ATOM 658 C CA . SER A 1 85 ? -8.322 -6.340 -15.718 1.00 63.84 85 SER A CA 1
ATOM 659 C C . SER A 1 85 ? -7.490 -5.207 -15.067 1.00 63.84 85 SER A C 1
ATOM 661 O O . SER A 1 85 ? -8.005 -4.438 -14.253 1.00 63.84 85 SER A O 1
ATOM 663 N N . HIS A 1 86 ? -6.232 -5.010 -15.491 1.00 65.12 86 HIS A N 1
ATOM 664 C CA . HIS A 1 86 ? -5.298 -4.104 -14.790 1.00 65.12 86 HIS A CA 1
ATOM 665 C C . HIS A 1 86 ? -4.248 -3.444 -15.673 1.00 65.12 86 HIS A C 1
ATOM 667 O O . HIS A 1 86 ? -4.061 -3.843 -16.822 1.00 65.12 86 HIS A O 1
ATOM 673 N N . PRO A 1 87 ? -3.511 -2.482 -15.089 1.00 69.44 87 PRO A N 1
ATOM 674 C CA . PRO A 1 87 ? -2.256 -1.980 -15.632 1.00 69.44 87 PRO A CA 1
ATOM 675 C C . PRO A 1 87 ? -1.197 -3.086 -15.790 1.00 69.44 87 PRO A C 1
ATOM 677 O O . PRO A 1 87 ? -1.162 -4.042 -15.018 1.00 69.44 87 PRO A O 1
ATOM 680 N N . GLN A 1 88 ? -0.302 -2.929 -16.773 1.00 78.50 88 GLN A N 1
ATOM 681 C CA . GLN A 1 88 ? 0.775 -3.891 -17.061 1.00 78.50 88 GLN A CA 1
ATOM 682 C C . GLN A 1 88 ? 1.718 -4.105 -15.863 1.00 78.50 88 GLN A C 1
ATOM 684 O O . GLN A 1 88 ? 2.272 -5.195 -15.702 1.00 78.50 88 GLN A O 1
ATOM 689 N N . PHE A 1 89 ? 1.895 -3.079 -15.026 1.00 81.81 89 PHE A N 1
ATOM 690 C CA . PHE A 1 89 ? 2.751 -3.112 -13.843 1.00 81.81 89 PHE A CA 1
ATOM 691 C C . PHE A 1 89 ? 1.977 -2.679 -12.596 1.00 81.81 89 PHE A C 1
ATOM 693 O O . PHE A 1 89 ? 1.255 -1.682 -12.628 1.00 81.81 89 PHE A O 1
ATOM 700 N N . GLU A 1 90 ? 2.167 -3.382 -11.480 1.00 84.88 90 GLU A N 1
ATOM 701 C CA . GLU A 1 90 ? 1.541 -3.054 -10.194 1.00 84.88 90 GLU A CA 1
ATOM 702 C C . GLU A 1 90 ? 2.564 -2.921 -9.063 1.00 84.88 90 GLU A C 1
ATOM 704 O O . GLU A 1 90 ? 3.434 -3.777 -8.897 1.00 84.88 90 GLU A O 1
ATOM 709 N N . TRP A 1 91 ? 2.429 -1.877 -8.242 1.00 88.25 91 TRP A N 1
ATOM 710 C CA . TRP A 1 91 ? 3.221 -1.713 -7.022 1.00 88.25 91 TRP A CA 1
ATOM 711 C C . TRP A 1 91 ? 2.923 -2.806 -5.986 1.00 88.25 91 TRP A C 1
ATOM 713 O O . TRP A 1 91 ? 1.758 -3.090 -5.692 1.00 88.25 91 TRP A O 1
ATOM 723 N N . VAL A 1 92 ? 3.976 -3.344 -5.362 1.00 87.25 92 VAL A N 1
ATOM 724 C CA . VAL A 1 92 ? 3.878 -4.193 -4.158 1.00 87.25 92 VAL A CA 1
ATOM 725 C C . VAL A 1 92 ? 4.434 -3.473 -2.922 1.00 87.25 92 VAL A C 1
ATOM 727 O O . VAL A 1 92 ? 5.178 -2.495 -3.022 1.00 87.25 92 VAL A O 1
ATOM 730 N N . GLY A 1 93 ? 4.007 -3.909 -1.738 1.00 84.81 93 GLY A N 1
ATOM 731 C CA . GLY A 1 93 ? 4.218 -3.188 -0.481 1.00 84.81 93 GLY A CA 1
ATOM 732 C C . GLY A 1 93 ? 5.562 -3.439 0.204 1.00 84.81 93 GLY A C 1
ATOM 733 O O . GLY A 1 93 ? 6.171 -2.492 0.693 1.00 84.81 93 GLY A O 1
ATOM 734 N N . ASP A 1 94 ? 6.031 -4.686 0.234 1.00 82.00 94 ASP A N 1
ATOM 735 C CA . ASP A 1 94 ? 7.077 -5.164 1.155 1.00 82.00 94 ASP A CA 1
ATOM 736 C C . ASP A 1 94 ? 8.430 -5.478 0.494 1.00 82.00 94 ASP A C 1
ATOM 738 O O . ASP A 1 94 ? 9.385 -5.814 1.189 1.00 82.00 94 ASP A O 1
ATOM 742 N N . ALA A 1 95 ? 8.545 -5.343 -0.830 1.00 78.81 95 ALA A N 1
ATOM 743 C CA . ALA A 1 95 ? 9.769 -5.661 -1.562 1.00 78.81 95 ALA A CA 1
ATOM 744 C C . ALA A 1 95 ? 10.444 -4.400 -2.134 1.00 78.81 95 ALA A C 1
ATOM 746 O O . ALA A 1 95 ? 9.811 -3.588 -2.821 1.00 78.81 95 ALA A O 1
ATOM 747 N N . TYR A 1 96 ? 11.737 -4.227 -1.840 1.00 81.00 96 TYR A N 1
ATOM 748 C CA . TYR A 1 96 ? 12.547 -3.088 -2.282 1.00 81.00 96 TYR A CA 1
ATOM 749 C C . TYR A 1 96 ? 14.053 -3.401 -2.284 1.00 81.00 96 TYR A C 1
ATOM 751 O O . TYR A 1 96 ? 14.506 -4.295 -1.571 1.00 81.00 96 TYR A O 1
ATOM 759 N N . ASP A 1 97 ? 14.818 -2.664 -3.095 1.00 72.75 97 ASP A N 1
ATOM 760 C CA . ASP A 1 97 ? 16.282 -2.739 -3.191 1.00 72.75 97 ASP A CA 1
ATOM 761 C C . ASP A 1 97 ? 16.880 -1.323 -3.205 1.00 72.75 97 ASP A C 1
ATOM 763 O O . ASP A 1 97 ? 16.615 -0.530 -4.114 1.00 72.75 97 ASP A O 1
ATOM 767 N N . PHE A 1 98 ? 17.659 -0.988 -2.173 1.00 73.88 98 PHE A N 1
ATOM 768 C CA . PHE A 1 98 ? 18.141 0.366 -1.875 1.00 73.88 98 PHE A CA 1
ATOM 769 C C . PHE A 1 98 ? 17.021 1.423 -1.909 1.00 73.88 98 PHE A C 1
ATOM 771 O O . PHE A 1 98 ? 16.249 1.541 -0.961 1.00 73.88 98 PHE A O 1
ATOM 778 N N . SER A 1 99 ? 16.944 2.202 -2.992 1.00 78.38 99 SER A N 1
ATOM 779 C CA . SER A 1 99 ? 15.975 3.279 -3.210 1.00 78.38 99 SER A CA 1
ATOM 780 C C . SER A 1 99 ? 14.838 2.899 -4.158 1.00 78.38 99 SER A C 1
ATOM 782 O O . SER A 1 99 ? 14.004 3.748 -4.457 1.00 78.38 99 SER A O 1
ATOM 784 N N . ARG A 1 100 ? 14.790 1.658 -4.655 1.00 84.56 100 ARG A N 1
ATOM 785 C CA . ARG A 1 100 ? 13.783 1.206 -5.621 1.00 84.56 100 ARG A CA 1
ATOM 786 C C . ARG A 1 100 ? 12.758 0.287 -4.977 1.00 84.56 100 ARG A C 1
ATOM 788 O O . ARG A 1 100 ? 13.114 -0.612 -4.222 1.00 84.56 100 ARG A O 1
ATOM 795 N N . ARG A 1 101 ? 11.488 0.482 -5.317 1.00 87.00 101 ARG A N 1
ATOM 796 C CA . ARG A 1 101 ? 10.367 -0.391 -4.949 1.00 87.00 101 ARG A CA 1
ATOM 797 C C . ARG A 1 101 ? 10.096 -1.395 -6.065 1.00 87.00 101 ARG A C 1
ATOM 799 O O . ARG A 1 101 ? 10.383 -1.130 -7.233 1.00 87.00 101 ARG A O 1
ATOM 806 N N . VAL A 1 102 ? 9.539 -2.546 -5.699 1.00 86.94 102 VAL A N 1
ATOM 807 C CA . VAL A 1 102 ? 9.202 -3.601 -6.656 1.00 86.94 102 VAL A CA 1
ATOM 808 C C . VAL A 1 102 ? 7.867 -3.316 -7.348 1.00 86.94 102 VAL A C 1
ATOM 810 O O . VAL A 1 102 ? 6.861 -2.979 -6.720 1.00 86.94 102 VAL A O 1
ATOM 813 N N . LEU A 1 103 ? 7.874 -3.527 -8.660 1.00 86.44 103 LEU A N 1
ATOM 814 C CA . LEU A 1 103 ? 6.716 -3.602 -9.538 1.00 86.44 103 LEU A CA 1
ATOM 815 C C . LEU A 1 103 ? 6.548 -5.051 -10.007 1.00 86.44 103 LEU A C 1
ATOM 817 O O . LEU A 1 103 ? 7.504 -5.687 -10.469 1.00 86.44 103 LEU A O 1
ATOM 821 N N . ARG A 1 104 ? 5.325 -5.572 -9.940 1.00 86.56 104 ARG A N 1
ATOM 822 C CA . ARG A 1 104 ? 4.952 -6.867 -10.513 1.00 86.56 104 ARG A CA 1
ATOM 823 C C . ARG A 1 104 ? 4.378 -6.695 -11.904 1.00 86.56 104 ARG A C 1
ATOM 825 O O . ARG A 1 104 ? 3.573 -5.801 -12.131 1.00 86.56 104 ARG A O 1
ATOM 832 N N . ILE A 1 105 ? 4.797 -7.565 -12.819 1.00 84.38 105 ILE A N 1
ATOM 833 C CA . ILE A 1 105 ? 4.305 -7.566 -14.195 1.00 84.38 105 ILE A CA 1
ATOM 834 C C . ILE A 1 105 ? 3.078 -8.465 -14.258 1.00 84.38 105 ILE A C 1
ATOM 836 O O . ILE A 1 105 ? 3.148 -9.626 -13.846 1.00 84.38 105 ILE A O 1
ATOM 840 N N . TYR A 1 106 ? 1.968 -7.926 -14.757 1.00 78.19 106 TYR A N 1
ATOM 841 C CA . TYR A 1 106 ? 0.671 -8.586 -14.685 1.00 78.19 106 TYR A CA 1
ATOM 842 C C . TYR A 1 106 ? 0.689 -10.004 -15.259 1.00 78.19 106 TYR A C 1
ATOM 844 O O . TYR A 1 106 ? 0.245 -10.927 -14.591 1.00 78.19 106 TYR A O 1
ATOM 852 N N . ASP A 1 107 ? 1.234 -10.201 -16.454 1.00 78.62 107 ASP A N 1
ATOM 853 C CA . ASP A 1 107 ? 1.228 -11.475 -17.175 1.00 78.62 107 ASP A CA 1
ATOM 854 C C . ASP A 1 107 ? 2.367 -12.428 -16.774 1.00 78.62 107 ASP A C 1
ATOM 856 O O . ASP A 1 107 ? 2.475 -13.523 -17.329 1.00 78.62 107 ASP A O 1
ATOM 860 N N . ASN A 1 108 ? 3.201 -12.064 -15.790 1.00 83.94 108 ASN A N 1
ATOM 861 C CA . ASN A 1 108 ? 4.335 -12.886 -15.386 1.00 83.94 108 ASN A CA 1
ATOM 862 C C . ASN A 1 108 ? 4.675 -12.769 -13.882 1.00 83.94 108 ASN A C 1
ATOM 864 O O . ASN A 1 108 ? 5.457 -11.899 -13.487 1.00 83.94 108 ASN A O 1
ATOM 868 N N . PRO A 1 109 ? 4.217 -13.712 -13.033 1.00 81.56 109 PRO A N 1
ATOM 869 C CA . PRO A 1 109 ? 4.442 -13.669 -11.585 1.00 81.56 109 PRO A CA 1
ATOM 870 C C . PRO A 1 109 ? 5.892 -13.958 -11.184 1.00 81.56 109 PRO A C 1
ATOM 872 O O . PRO A 1 109 ? 6.265 -13.745 -10.033 1.00 81.56 109 PRO A O 1
ATOM 875 N N . THR A 1 110 ? 6.712 -14.473 -12.105 1.00 83.62 110 THR A N 1
ATOM 876 C CA . THR A 1 110 ? 8.144 -14.709 -11.868 1.00 83.62 110 THR A CA 1
ATOM 877 C C . THR A 1 110 ? 8.996 -13.496 -12.214 1.00 83.62 110 THR A C 1
ATOM 879 O O . THR A 1 110 ? 10.139 -13.411 -11.772 1.00 83.62 110 THR A O 1
ATOM 882 N N . ASN A 1 111 ? 8.440 -12.539 -12.959 1.00 86.44 111 ASN A N 1
ATOM 883 C CA . ASN A 1 111 ? 9.145 -11.334 -13.350 1.00 86.44 111 ASN A CA 1
ATOM 884 C C . ASN A 1 111 ? 8.849 -10.192 -12.370 1.00 86.44 111 ASN A C 1
ATOM 886 O O . ASN A 1 111 ? 7.757 -10.080 -11.799 1.00 86.44 111 ASN A O 1
ATOM 890 N N . ARG A 1 112 ? 9.856 -9.353 -12.148 1.00 84.69 112 ARG A N 1
ATOM 891 C CA . ARG A 1 112 ? 9.765 -8.142 -11.338 1.00 84.69 112 ARG A CA 1
ATOM 892 C C . ARG A 1 112 ? 10.552 -7.033 -12.012 1.00 84.69 112 ARG A C 1
ATOM 894 O O . ARG A 1 112 ? 11.604 -7.287 -12.595 1.00 84.69 112 ARG A O 1
ATOM 901 N N . SER A 1 113 ? 10.052 -5.815 -11.890 1.00 86.12 113 SER A N 1
ATOM 902 C CA . SER A 1 113 ? 10.801 -4.603 -12.202 1.00 86.12 113 SER A CA 1
ATOM 903 C C . SER A 1 113 ? 11.047 -3.823 -10.914 1.00 86.12 113 SER A C 1
ATOM 905 O O . SER A 1 113 ? 10.341 -4.011 -9.925 1.00 86.12 113 SER A O 1
ATOM 907 N N . ASN A 1 114 ? 12.059 -2.965 -10.925 1.00 85.50 114 ASN A N 1
ATOM 908 C CA . ASN A 1 114 ? 12.396 -2.080 -9.818 1.00 85.50 114 ASN A CA 1
ATOM 909 C C . ASN A 1 114 ? 12.332 -0.644 -10.326 1.00 85.50 114 ASN A C 1
ATOM 911 O O . ASN A 1 114 ? 12.960 -0.351 -11.345 1.00 85.50 114 ASN A O 1
ATOM 915 N N . ASP A 1 115 ? 11.668 0.242 -9.594 1.00 84.75 115 ASP A N 1
ATOM 916 C CA . ASP A 1 115 ? 11.600 1.661 -9.950 1.00 84.75 115 ASP A CA 1
ATOM 917 C C . ASP A 1 115 ? 11.622 2.565 -8.714 1.00 84.75 115 ASP A C 1
ATOM 919 O O . ASP A 1 115 ? 11.395 2.104 -7.590 1.00 84.75 115 ASP A O 1
ATOM 923 N N . SER A 1 116 ? 11.950 3.842 -8.892 1.00 87.31 116 SER A N 1
ATOM 924 C CA . SER A 1 116 ? 11.981 4.791 -7.785 1.00 87.31 116 SER A CA 1
ATOM 925 C C . SER A 1 116 ? 10.555 5.040 -7.274 1.00 87.31 116 SER A C 1
ATOM 927 O O . SER A 1 116 ? 9.639 5.265 -8.062 1.00 87.31 116 SER A O 1
ATOM 929 N N . PRO A 1 117 ? 10.329 5.072 -5.951 1.00 85.31 117 PRO A N 1
ATOM 930 C CA . PRO A 1 117 ? 8.994 5.210 -5.367 1.00 85.31 117 PRO A CA 1
ATOM 931 C C . PRO A 1 117 ? 8.314 6.550 -5.662 1.00 85.31 117 PRO A C 1
ATOM 933 O O . PRO A 1 117 ? 7.094 6.642 -5.524 1.00 85.31 117 PRO A O 1
ATOM 936 N N . GLY A 1 118 ? 9.096 7.579 -5.999 1.00 83.50 118 GLY A N 1
ATOM 937 C CA . GLY A 1 118 ? 8.622 8.910 -6.373 1.00 83.50 118 GLY A CA 1
ATOM 938 C C . GLY A 1 118 ? 8.566 9.151 -7.881 1.00 83.50 118 GLY A C 1
ATOM 939 O O . GLY A 1 118 ? 8.038 10.183 -8.286 1.00 83.50 118 GLY A O 1
ATOM 940 N N . ASP A 1 119 ? 9.073 8.219 -8.694 1.00 77.50 119 ASP A N 1
ATOM 941 C CA . ASP A 1 119 ? 9.064 8.364 -10.145 1.00 77.50 119 ASP A CA 1
ATOM 942 C C . ASP A 1 119 ? 7.744 7.830 -10.705 1.00 77.50 119 ASP A C 1
ATOM 944 O O . ASP A 1 119 ? 7.247 6.769 -10.321 1.00 77.50 119 ASP A O 1
ATOM 948 N N . ASP A 1 120 ? 7.175 8.593 -11.628 1.00 67.25 120 ASP A N 1
ATOM 949 C CA . ASP A 1 120 ? 6.085 8.156 -12.488 1.00 67.25 120 ASP A CA 1
ATOM 950 C C . ASP A 1 120 ? 6.664 8.064 -13.898 1.00 67.25 120 ASP A C 1
ATOM 952 O O . ASP A 1 120 ? 6.777 9.060 -14.620 1.00 67.25 120 ASP A O 1
ATOM 956 N N . TYR A 1 121 ? 7.221 6.899 -14.233 1.00 58.97 121 TYR A N 1
ATOM 957 C CA . TYR A 1 121 ? 8.038 6.791 -15.431 1.00 58.97 121 TYR A CA 1
ATOM 958 C C . TYR A 1 121 ? 7.174 6.644 -16.687 1.00 58.97 121 TYR A C 1
ATOM 960 O O . TYR A 1 121 ? 6.650 5.579 -17.012 1.00 58.97 121 TYR A O 1
ATOM 968 N N . PHE A 1 122 ? 7.095 7.733 -17.448 1.00 54.50 122 PHE A N 1
ATOM 969 C CA . PHE A 1 122 ? 6.749 7.721 -18.864 1.00 54.50 122 PHE A CA 1
ATOM 970 C C . PHE A 1 122 ? 7.958 7.228 -19.663 1.00 54.50 122 PHE A C 1
ATOM 972 O O . PHE A 1 122 ? 9.010 7.867 -19.639 1.00 54.50 122 PHE A O 1
ATOM 979 N N . ASN A 1 123 ? 7.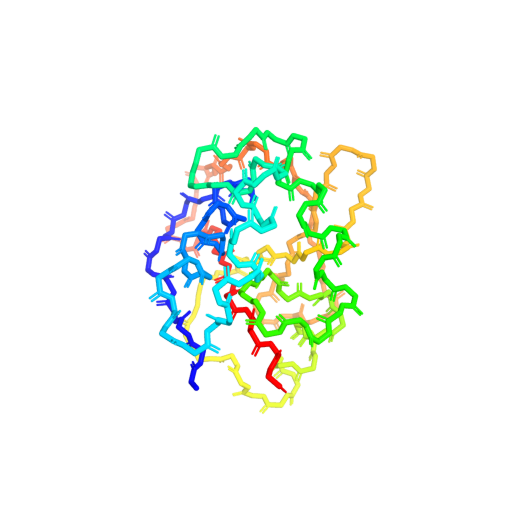801 6.173 -20.466 1.00 44.66 123 ASN A N 1
ATOM 980 C CA . ASN A 1 123 ? 8.688 5.994 -21.613 1.00 44.66 123 ASN A CA 1
ATOM 981 C C . ASN A 1 123 ? 7.909 5.944 -22.927 1.00 44.66 123 ASN A C 1
ATOM 983 O O . ASN A 1 123 ? 6.893 5.268 -23.077 1.00 44.66 123 ASN A O 1
ATOM 987 N N . TYR A 1 124 ? 8.421 6.722 -23.871 1.00 39.25 124 TYR A N 1
ATOM 988 C CA . TYR A 1 124 ? 7.736 7.451 -24.938 1.00 39.25 124 TYR A CA 1
ATOM 989 C C . TYR A 1 124 ? 7.261 6.592 -26.133 1.00 39.25 124 TYR A C 1
ATOM 991 O O . TYR A 1 124 ? 7.065 7.119 -27.222 1.00 39.25 124 TYR A O 1
ATOM 999 N N . TYR A 1 125 ? 7.086 5.273 -25.974 1.00 39.84 125 TYR A N 1
ATOM 1000 C CA . TYR A 1 125 ? 6.834 4.370 -27.114 1.00 39.84 125 TYR A CA 1
ATOM 1001 C C . TYR A 1 125 ? 5.805 3.250 -26.913 1.00 39.84 125 TYR A C 1
ATOM 1003 O O . TYR A 1 125 ? 5.658 2.406 -27.794 1.00 39.84 125 TYR A O 1
ATOM 1011 N N . SER A 1 126 ? 5.038 3.223 -25.821 1.00 43.50 126 SER A N 1
ATOM 1012 C CA . SER A 1 126 ? 3.961 2.235 -25.697 1.00 43.50 126 SER A CA 1
ATOM 1013 C C . SER A 1 126 ? 2.759 2.790 -24.952 1.00 43.50 126 SER A C 1
ATOM 1015 O O . SER A 1 126 ? 2.820 3.118 -23.773 1.00 43.50 126 SER A O 1
ATOM 1017 N N . ILE A 1 127 ? 1.641 2.825 -25.663 1.00 44.88 127 ILE A N 1
ATOM 1018 C CA . ILE A 1 127 ? 0.307 3.281 -25.255 1.00 44.88 127 ILE A CA 1
ATOM 1019 C C . ILE A 1 127 ? -0.332 2.342 -24.198 1.00 44.88 127 ILE A C 1
ATOM 1021 O O . ILE A 1 127 ? -1.515 2.462 -23.902 1.00 44.88 127 ILE A O 1
ATOM 1025 N N . TYR A 1 128 ? 0.434 1.392 -23.640 1.00 49.88 128 TYR A N 1
ATOM 1026 C CA . TYR A 1 128 ? -0.076 0.249 -22.871 1.00 49.88 128 TYR A CA 1
ATOM 1027 C C . TYR A 1 128 ? 0.585 0.024 -21.499 1.00 49.88 128 TYR A C 1
ATOM 1029 O O . TYR A 1 128 ? 0.164 -0.872 -20.772 1.00 49.88 128 TYR A O 1
ATOM 1037 N N . ASN A 1 129 ? 1.579 0.823 -21.098 1.00 55.12 129 ASN A N 1
ATOM 1038 C CA . ASN A 1 129 ? 2.345 0.568 -19.869 1.00 55.12 129 ASN A CA 1
ATOM 1039 C C . ASN A 1 129 ? 2.093 1.632 -18.794 1.00 55.12 129 ASN A C 1
ATOM 1041 O O . ASN A 1 129 ? 2.967 2.434 -18.485 1.00 55.12 129 ASN A O 1
ATOM 1045 N N . SER A 1 130 ? 0.891 1.647 -18.221 1.00 67.69 130 SER A N 1
ATOM 1046 C CA . SER A 1 130 ? 0.608 2.396 -16.993 1.00 67.69 130 SER A CA 1
ATOM 1047 C C . SER A 1 130 ? 1.060 1.612 -15.758 1.00 67.69 130 SER A C 1
ATOM 1049 O O . SER A 1 130 ? 0.879 0.393 -15.707 1.00 67.69 130 SER A O 1
ATOM 1051 N N . TYR A 1 131 ? 1.596 2.300 -14.749 1.00 76.88 131 TYR A N 1
ATOM 1052 C CA . TYR A 1 131 ? 1.700 1.752 -13.395 1.00 76.88 131 TYR A CA 1
ATOM 1053 C C . TYR A 1 131 ? 0.341 1.835 -12.711 1.00 76.88 131 TYR A C 1
ATOM 1055 O O . TYR A 1 131 ? -0.379 2.825 -12.860 1.00 76.88 131 TYR A O 1
ATOM 1063 N N . GLY A 1 132 ?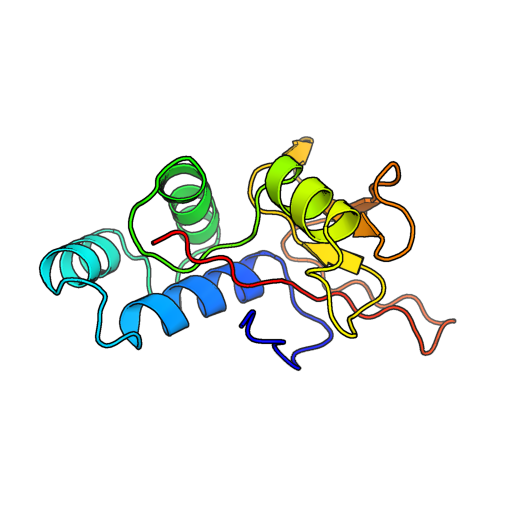 0.004 0.791 -11.965 1.00 78.31 132 GLY A N 1
ATOM 1064 C CA . GLY A 1 132 ? -1.142 0.751 -11.074 1.00 78.31 132 GLY A CA 1
ATOM 1065 C C . GLY A 1 132 ? -0.795 0.133 -9.736 1.00 78.31 132 GLY A C 1
ATOM 1066 O O . GLY A 1 132 ? 0.367 -0.050 -9.371 1.00 78.31 132 GLY A O 1
ATOM 1067 N N . PHE A 1 133 ? -1.831 -0.199 -8.982 1.00 78.06 133 PHE A N 1
ATOM 1068 C CA . PHE A 1 133 ? -1.688 -0.820 -7.680 1.00 78.06 133 PHE A CA 1
ATOM 1069 C C . PHE A 1 133 ? -2.968 -1.531 -7.276 1.00 78.06 133 PHE A C 1
ATOM 1071 O O . PHE A 1 133 ? -4.048 -1.282 -7.817 1.00 78.06 133 PHE A O 1
ATOM 1078 N N . ARG A 1 134 ? -2.849 -2.386 -6.260 1.00 76.25 134 ARG A N 1
ATOM 1079 C CA . ARG A 1 134 ? -4.007 -2.970 -5.598 1.00 76.25 134 ARG A CA 1
ATOM 1080 C C . ARG A 1 134 ? -4.062 -2.636 -4.144 1.00 76.25 134 ARG A C 1
ATOM 1082 O O . ARG A 1 134 ? -3.102 -2.814 -3.400 1.00 76.25 134 ARG A O 1
ATOM 1089 N N . LEU A 1 135 ? -5.278 -2.296 -3.763 1.00 74.81 135 LEU A N 1
ATOM 1090 C CA . LEU A 1 135 ? -5.692 -2.269 -2.388 1.00 74.81 135 LEU A CA 1
ATOM 1091 C C . LEU A 1 135 ? -5.980 -3.692 -1.918 1.00 74.81 135 LEU A C 1
ATOM 1093 O O . LEU A 1 135 ? -6.898 -4.365 -2.398 1.00 74.81 135 LEU A O 1
ATOM 1097 N N . ALA A 1 136 ? -5.189 -4.124 -0.953 1.00 71.75 136 ALA A N 1
ATOM 1098 C CA . ALA A 1 136 ? -5.444 -5.273 -0.118 1.00 71.75 136 ALA A 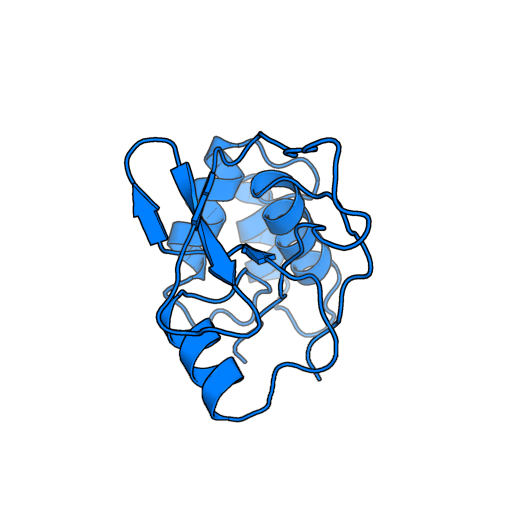CA 1
ATOM 1099 C C . ALA A 1 136 ? -5.988 -4.787 1.215 1.00 71.75 136 ALA A C 1
ATOM 1101 O O . ALA A 1 136 ? -5.443 -3.861 1.810 1.00 71.75 136 ALA A O 1
ATOM 1102 N N . ARG A 1 137 ? -7.028 -5.446 1.708 1.00 71.81 137 ARG A N 1
ATOM 1103 C CA . ARG A 1 137 ? -7.477 -5.297 3.085 1.00 71.81 137 ARG A CA 1
ATOM 1104 C C . ARG A 1 137 ? -7.756 -6.680 3.625 1.00 71.81 137 ARG A C 1
ATOM 1106 O O . ARG A 1 137 ? -8.694 -7.336 3.179 1.00 71.81 137 ARG A O 1
ATOM 1113 N N . ILE A 1 138 ? -6.883 -7.138 4.516 1.00 61.97 138 ILE A N 1
ATOM 1114 C CA . ILE A 1 138 ? -7.042 -8.434 5.167 1.00 61.97 138 ILE A CA 1
ATOM 1115 C C . ILE A 1 138 ? -7.903 -8.209 6.402 1.00 61.97 138 ILE A C 1
ATOM 1117 O O . ILE A 1 138 ? -7.475 -7.539 7.347 1.00 61.97 138 ILE A O 1
ATOM 1121 N N . VAL A 1 139 ? -9.126 -8.727 6.324 1.00 58.62 139 VAL A N 1
ATOM 1122 C CA . VAL A 1 139 ? -10.083 -8.818 7.430 1.00 58.62 139 VAL A CA 1
ATOM 1123 C C . VAL A 1 139 ? -9.906 -10.122 8.194 1.00 58.62 139 VAL A C 1
ATOM 1125 O O . VAL A 1 139 ? -9.521 -11.135 7.562 1.00 58.62 139 VAL A O 1
#

Organism: NCBI:txid2218525

Foldseek 3Di:
DWDADPDFQDFLLQQLLVQLAVQLVDPPQDPVVNVVCVVLQSHNPRDPVSSLVVLVVPQVDLNQTKDFHALVRVLVCLVVVVDDDDAQWEFHRPDADDQWGWIAGNVDSPDIDTDGRPDRDDDPPDPGHTYYTIIDGRD

Radius of gyration: 14.48 Å; chains: 1; bounding box: 35×32×45 Å

pLDDT: mean 79.86, std 14.62, range [34.16, 95.75]